Protein AF-A0A4U9HNK8-F1 (afdb_monomer)

pLDDT: mean 82.11, std 14.87, range [47.0, 96.69]

Mean predicted aligned error: 12.8 Å

Secondary structure (DSSP, 8-state):
--S---HHHHHHSPPHHHHHHHHHHHHTT--EEES-HHHHHHHHHHHHHHHHS------EEEHHHHHHHHHHTSPPPHHHHHHS-------PPP-PPPP-

Sequence (100 aa):
MIHGITHSEVEKAPDLNALFITLLELMAGKVLVVHHRGIERQFLDAALQRRIGEGIAFPCIDTLALEARRHRSRPVSLAARLFGGRPQLFTAPARKPRPL

Foldseek 3Di:
DPPPQDPVNVVPDDDCVVCVVVVVVVQPPDAAEDQACVCVQCVQQVSCCVPPVGGDDHHYDHPVVVVVVVVVPPPCPPVCVVPPDDDDPPDDPDDDDDDD

Nearest PDB structures (foldseek):
  2p1j-assembly1_A  TM=7.738E-01  e=6.393E-03  Thermotoga maritima MSB8
  7p8d-assembly1_A  TM=3.638E-01  e=3.648E+00  Arabidopsis thaliana

InterPro domains:
  IPR012337 Ribonuclease H-like superfamily [SSF53098] (2-84)
  IPR036397 Ribonuclease H superfamily [G3DSA:3.30.420.10] (1-88)

Organism: Serratia rubidaea (NCBI:txid61652)

Radius of gyration: 22.23 Å; Cα contacts (8 Å, |Δi|>4): 50; chains: 1; bounding box: 49×54×45 Å

Solvent-accessible surface area (backbone atoms only — not comparable to full-atom values): 6523 Å² total; per-residue (Å²): 133,92,78,83,79,47,72,74,56,59,74,72,47,79,58,62,88,82,42,49,67,63,50,49,60,70,45,58,99,50,72,45,79,37,65,51,54,74,55,56,49,52,50,52,19,56,50,35,34,74,72,74,71,43,70,66,85,79,61,64,47,36,50,52,61,51,49,53,52,57,62,68,67,49,77,79,48,72,64,54,67,74,70,52,77,78,81,80,80,79,76,75,81,81,82,77,85,80,83,133

Structure (mmCIF, N/CA/C/O backbone):
data_AF-A0A4U9HNK8-F1
#
_entry.id   AF-A0A4U9HNK8-F1
#
loop_
_atom_site.group_PDB
_atom_site.id
_atom_site.type_symbol
_atom_site.label_atom_id
_atom_site.label_alt_id
_atom_site.label_comp_id
_atom_site.label_asym_id
_atom_site.label_entity_id
_atom_site.label_seq_id
_atom_site.pdbx_PDB_ins_code
_atom_site.Cartn_x
_atom_site.Cartn_y
_atom_site.Cartn_z
_atom_site.occupancy
_atom_site.B_iso_or_equiv
_atom_site.auth_seq_id
_atom_site.auth_comp_id
_atom_site.auth_asym_id
_atom_site.auth_atom_id
_atom_site.pdbx_PDB_model_num
ATOM 1 N N . MET A 1 1 ? 16.226 10.560 9.083 1.00 52.16 1 MET A N 1
ATOM 2 C CA . MET A 1 1 ? 14.760 10.419 8.948 1.00 52.16 1 MET A CA 1
ATOM 3 C C . MET A 1 1 ? 14.451 10.326 7.461 1.00 52.16 1 MET A C 1
ATOM 5 O O . MET A 1 1 ? 14.817 11.251 6.754 1.00 52.16 1 MET A O 1
ATOM 9 N N . ILE A 1 2 ? 13.933 9.195 6.964 1.00 63.53 2 ILE A N 1
ATOM 10 C CA . ILE A 1 2 ? 13.943 8.869 5.513 1.00 63.53 2 ILE A CA 1
ATOM 11 C C . ILE A 1 2 ? 12.599 9.174 4.812 1.00 63.53 2 ILE A C 1
ATOM 13 O O . ILE A 1 2 ? 12.537 9.220 3.593 1.00 63.53 2 ILE A O 1
ATOM 17 N N . HIS A 1 3 ? 11.531 9.460 5.556 1.00 67.75 3 HIS A N 1
ATOM 18 C CA . HIS A 1 3 ? 10.166 9.598 5.017 1.00 67.75 3 HIS A CA 1
ATOM 19 C C . HIS A 1 3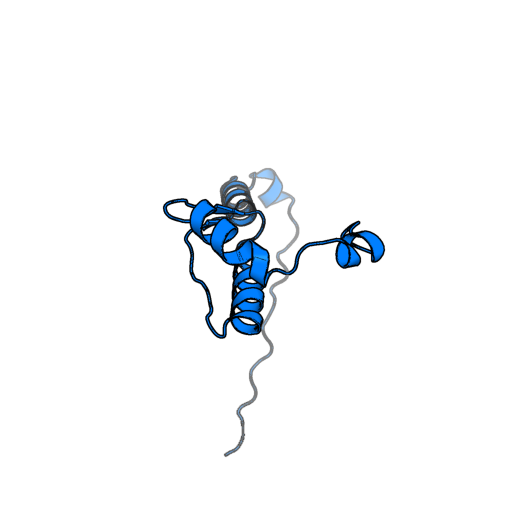 ? 9.626 11.038 5.015 1.00 67.75 3 HIS A C 1
ATOM 21 O O . HIS A 1 3 ? 8.574 11.278 4.441 1.00 67.75 3 HIS A O 1
ATOM 27 N N . GLY A 1 4 ? 10.290 11.997 5.671 1.00 70.12 4 GLY A N 1
ATOM 28 C CA . GLY A 1 4 ? 9.797 13.380 5.803 1.00 70.12 4 GLY A CA 1
ATOM 29 C C . GLY A 1 4 ? 8.556 13.559 6.694 1.00 70.12 4 GLY A C 1
ATOM 30 O O . GLY A 1 4 ? 8.322 14.663 7.160 1.00 70.12 4 GLY A O 1
ATOM 31 N N . ILE A 1 5 ? 7.822 12.481 6.996 1.00 81.00 5 ILE A N 1
ATOM 32 C CA . ILE A 1 5 ? 6.644 12.477 7.877 1.00 81.00 5 ILE A CA 1
ATOM 33 C C . ILE A 1 5 ? 7.074 12.682 9.331 1.00 81.00 5 ILE A C 1
ATOM 35 O O . ILE A 1 5 ? 7.727 11.805 9.908 1.00 81.00 5 ILE A O 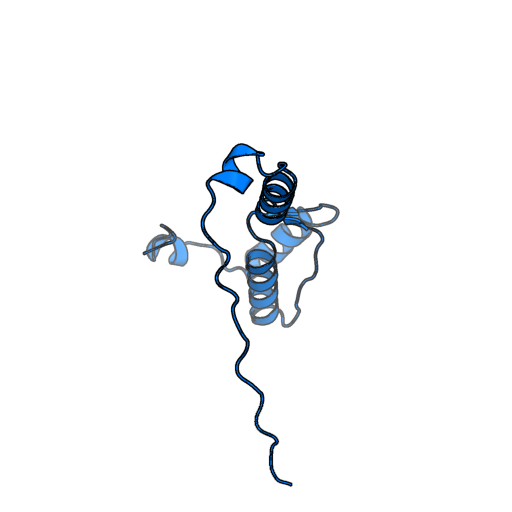1
ATOM 39 N N . THR A 1 6 ? 6.702 13.820 9.911 1.00 82.62 6 THR A N 1
ATOM 40 C CA . THR A 1 6 ? 7.012 14.206 11.294 1.00 82.62 6 THR A CA 1
ATOM 41 C C . THR A 1 6 ? 6.129 13.484 12.313 1.00 82.62 6 THR A C 1
ATOM 43 O O . THR A 1 6 ? 5.027 13.039 12.001 1.00 82.62 6 THR A O 1
ATOM 46 N N . HIS A 1 7 ? 6.587 13.379 13.566 1.00 76.31 7 HIS A N 1
ATOM 47 C CA . HIS A 1 7 ? 5.790 12.762 14.635 1.00 76.31 7 HIS A CA 1
ATOM 48 C C . HIS A 1 7 ? 4.445 13.480 14.833 1.00 76.31 7 HIS A C 1
ATOM 50 O O . HIS A 1 7 ? 3.410 12.829 14.918 1.00 76.31 7 HIS A O 1
ATOM 56 N N . SER A 1 8 ? 4.449 14.816 14.777 1.00 81.38 8 SER A N 1
ATOM 57 C CA . SER A 1 8 ? 3.243 15.642 14.895 1.00 81.38 8 SER A CA 1
ATOM 58 C C . SER A 1 8 ? 2.238 15.437 13.758 1.00 81.38 8 SER A C 1
ATOM 60 O O . SER A 1 8 ? 1.044 15.646 13.957 1.00 81.38 8 SER A O 1
ATOM 62 N N . GLU A 1 9 ? 2.691 15.058 12.561 1.00 81.25 9 GLU A N 1
ATOM 63 C CA . GLU A 1 9 ? 1.797 14.712 11.448 1.00 81.25 9 GLU A CA 1
ATOM 64 C C . GLU A 1 9 ? 1.165 13.337 11.643 1.00 81.25 9 GLU A C 1
ATOM 66 O O . GLU A 1 9 ? -0.017 13.172 11.353 1.00 81.25 9 GLU A O 1
ATOM 71 N N . VAL A 1 10 ? 1.914 12.370 12.184 1.00 83.44 10 VAL A N 1
ATOM 72 C CA . VAL A 1 10 ? 1.369 11.044 12.512 1.00 83.44 10 VAL A CA 1
ATOM 73 C C . VAL A 1 10 ? 0.337 11.139 13.635 1.00 83.44 10 VAL A C 1
ATOM 75 O O . VAL A 1 10 ? -0.711 10.514 13.536 1.00 83.44 10 VAL A O 1
ATOM 78 N N . GLU A 1 11 ? 0.586 11.948 14.669 1.00 82.88 11 GLU A N 1
ATOM 79 C CA . GLU A 1 11 ? -0.357 12.145 15.784 1.00 82.88 11 GLU A CA 1
ATOM 80 C C . GLU A 1 11 ? -1.699 12.739 15.341 1.00 82.88 11 GLU A C 1
ATOM 82 O O . GLU A 1 11 ? -2.738 12.436 15.923 1.00 82.88 11 GLU A O 1
ATOM 87 N N . LYS A 1 12 ? -1.685 13.592 14.312 1.00 86.00 12 LYS A N 1
ATOM 88 C CA . LYS A 1 12 ? -2.890 14.230 13.761 1.00 86.00 12 LYS A CA 1
ATOM 89 C C . LYS A 1 12 ? -3.549 13.407 12.657 1.00 86.00 12 LYS A C 1
ATOM 91 O O . LYS A 1 12 ? -4.632 13.774 12.200 1.00 86.00 12 LYS A O 1
ATOM 96 N N . ALA A 1 13 ? -2.898 12.343 12.194 1.00 86.25 13 ALA A N 1
ATOM 97 C CA . ALA A 1 13 ? -3.426 11.518 11.126 1.00 86.25 13 ALA A CA 1
ATOM 98 C C . ALA A 1 13 ? -4.592 10.656 11.640 1.00 86.25 13 ALA A C 1
ATOM 100 O O . ALA A 1 13 ? -4.537 10.129 12.754 1.00 86.25 13 ALA A O 1
ATOM 101 N N . PRO A 1 14 ? -5.650 10.475 10.835 1.00 85.25 14 PRO A N 1
ATOM 102 C CA . PRO A 1 14 ? -6.702 9.519 11.155 1.00 85.25 14 PRO A CA 1
ATOM 103 C C . PRO A 1 14 ? -6.140 8.092 11.226 1.00 85.25 14 PRO A C 1
ATOM 105 O O . PRO A 1 14 ? -5.235 7.723 10.472 1.00 85.25 14 PRO A O 1
ATOM 108 N N . ASP A 1 15 ? -6.704 7.272 12.115 1.00 88.25 15 ASP A N 1
ATOM 109 C CA . ASP A 1 15 ? -6.331 5.860 12.206 1.00 88.25 15 ASP A CA 1
ATOM 110 C C . ASP A 1 15 ? -6.697 5.121 10.911 1.00 88.25 15 ASP A C 1
ATOM 112 O O . ASP A 1 15 ? -7.708 5.410 10.264 1.00 88.25 15 ASP A O 1
ATOM 116 N N . LEU A 1 16 ? -5.892 4.121 10.546 1.00 85.88 16 LEU A N 1
ATOM 117 C CA . LEU A 1 16 ? -6.133 3.322 9.348 1.00 85.88 16 LEU A CA 1
ATOM 118 C C . LEU A 1 16 ? -7.518 2.653 9.364 1.00 85.88 16 LEU A C 1
ATOM 120 O O . LEU A 1 16 ? -8.131 2.536 8.306 1.00 85.88 16 LEU A O 1
ATOM 124 N N . ASN A 1 17 ? -8.051 2.287 10.536 1.00 87.69 17 ASN A N 1
ATOM 125 C CA . ASN A 1 17 ? -9.396 1.720 10.676 1.00 87.69 17 ASN A CA 1
ATOM 126 C C . ASN A 1 17 ? -10.500 2.664 10.173 1.00 87.69 17 ASN A C 1
ATOM 128 O O . ASN A 1 17 ? -11.544 2.195 9.730 1.00 87.69 17 ASN A O 1
ATOM 132 N N . ALA A 1 18 ? -10.276 3.979 10.202 1.00 88.69 18 ALA A N 1
ATOM 133 C CA . ALA A 1 18 ? -11.226 4.956 9.675 1.00 88.69 18 ALA A CA 1
ATOM 134 C C . ALA A 1 18 ? -11.123 5.132 8.150 1.00 88.69 18 ALA A C 1
ATOM 136 O O . ALA A 1 18 ? -12.042 5.662 7.533 1.00 88.69 18 ALA A O 1
ATOM 137 N N . LEU A 1 19 ? -10.012 4.710 7.536 1.00 91.31 19 LEU A N 1
ATOM 138 C CA . LEU A 1 19 ? -9.710 4.981 6.128 1.00 91.31 19 LEU A CA 1
ATOM 139 C C . LEU A 1 19 ? -9.677 3.741 5.238 1.00 91.31 19 LEU A C 1
ATOM 141 O O . LEU A 1 19 ? -9.801 3.877 4.021 1.00 91.31 19 LEU A O 1
ATOM 145 N N . PHE A 1 20 ? -9.474 2.547 5.798 1.00 90.56 20 PHE A N 1
ATOM 146 C CA . PHE A 1 20 ? -9.202 1.369 4.978 1.00 90.56 20 PHE A CA 1
ATOM 147 C C . PHE A 1 20 ? -10.378 1.016 4.062 1.00 90.56 20 PHE A C 1
ATOM 149 O O . PHE A 1 20 ? -10.132 0.670 2.916 1.00 90.56 20 PHE A O 1
ATOM 156 N N . ILE A 1 21 ? -11.632 1.177 4.501 1.00 92.06 21 ILE A N 1
ATOM 157 C CA . ILE A 1 21 ? -12.808 0.952 3.643 1.00 92.06 21 ILE A CA 1
ATOM 158 C C . ILE A 1 21 ? -12.768 1.872 2.421 1.00 92.06 21 ILE A C 1
ATOM 160 O O . ILE A 1 21 ? -12.790 1.388 1.292 1.00 92.06 21 ILE A O 1
ATOM 164 N N . THR A 1 22 ? -12.584 3.177 2.630 1.00 94.38 22 THR A N 1
ATOM 165 C CA . THR A 1 22 ? -12.458 4.158 1.544 1.00 94.38 22 THR A CA 1
ATOM 166 C C . THR A 1 22 ? -11.291 3.827 0.613 1.00 94.38 22 THR A C 1
ATOM 168 O O . THR A 1 22 ? -11.412 3.922 -0.607 1.00 94.38 22 THR A O 1
ATOM 171 N N . LEU A 1 23 ? -10.148 3.407 1.163 1.00 93.25 23 LEU A N 1
ATOM 172 C CA . LEU A 1 23 ? -9.000 2.976 0.367 1.00 93.25 23 LEU A CA 1
ATOM 173 C C . LEU A 1 23 ? -9.346 1.757 -0.502 1.00 93.25 23 LEU A C 1
ATOM 175 O O . LEU A 1 23 ? -9.051 1.759 -1.696 1.00 93.25 23 LEU A O 1
ATOM 179 N N . LEU A 1 24 ? -9.986 0.736 0.072 1.00 93.62 24 LEU A N 1
ATOM 180 C CA . LEU A 1 24 ? -10.380 -0.478 -0.643 1.00 93.62 24 LEU A CA 1
ATOM 181 C C . LEU A 1 24 ? -11.392 -0.179 -1.754 1.00 93.62 24 LEU A C 1
ATOM 183 O O . LEU A 1 24 ? -11.236 -0.688 -2.861 1.00 93.62 24 LEU A O 1
ATOM 187 N N . GLU A 1 25 ? -12.370 0.691 -1.505 1.00 95.31 25 GLU A N 1
ATOM 188 C CA . GLU A 1 25 ? -13.320 1.162 -2.521 1.00 95.31 25 GLU A CA 1
ATOM 189 C C . GLU A 1 25 ? -12.610 1.886 -3.669 1.00 95.31 25 GLU A C 1
ATOM 191 O O . GLU A 1 25 ? -12.889 1.640 -4.843 1.00 95.31 25 GLU A O 1
ATOM 196 N N . LEU A 1 26 ? -11.632 2.739 -3.351 1.00 95.69 26 LEU A N 1
ATOM 197 C CA . LEU A 1 26 ? -10.832 3.424 -4.363 1.00 95.69 26 LEU A CA 1
ATOM 198 C C . LEU A 1 26 ? -9.960 2.464 -5.174 1.00 95.69 26 LEU A C 1
ATOM 200 O O . LEU A 1 26 ? -9.660 2.772 -6.329 1.00 95.69 26 LEU A O 1
ATOM 204 N N . MET A 1 27 ? -9.541 1.341 -4.594 1.00 95.69 27 MET A N 1
ATOM 205 C CA . MET A 1 27 ? -8.745 0.307 -5.257 1.00 95.69 27 MET A CA 1
ATOM 206 C C . MET A 1 27 ? -9.597 -0.675 -6.066 1.00 95.69 27 MET A C 1
ATOM 208 O O . MET A 1 27 ? -9.101 -1.257 -7.034 1.00 95.69 27 MET A O 1
ATOM 212 N N . ALA A 1 28 ? -10.862 -0.867 -5.690 1.00 95.69 28 ALA A N 1
ATOM 213 C CA . ALA A 1 28 ? -11.752 -1.840 -6.304 1.00 95.69 28 ALA A CA 1
ATOM 214 C C . ALA A 1 28 ? -11.871 -1.616 -7.821 1.00 95.69 28 ALA A C 1
ATOM 216 O O . ALA A 1 28 ? -12.086 -0.506 -8.307 1.00 95.69 28 ALA A O 1
ATOM 217 N N . GLY A 1 29 ? -11.685 -2.695 -8.586 1.00 96.19 29 GLY A N 1
ATOM 218 C CA . GLY A 1 29 ? -11.746 -2.671 -1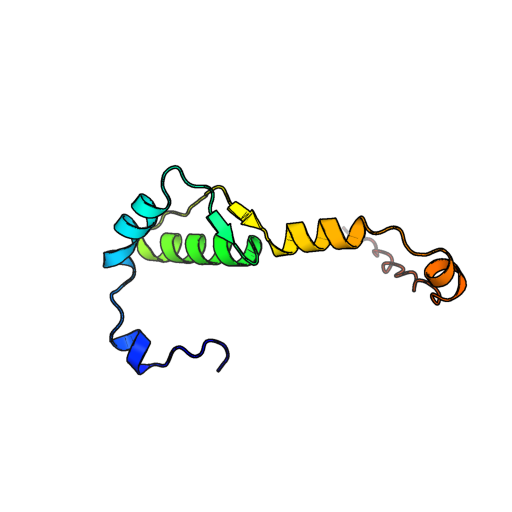0.050 1.00 96.19 29 GLY A CA 1
ATOM 219 C C . GLY A 1 29 ? -10.564 -1.988 -10.751 1.00 96.19 29 GLY A C 1
ATOM 220 O O . GLY A 1 29 ? -10.576 -1.894 -11.978 1.00 96.19 29 GLY A O 1
ATOM 221 N N . LYS A 1 30 ? -9.534 -1.531 -10.024 1.00 96.50 30 LYS A N 1
ATOM 222 C CA . LYS A 1 30 ? -8.362 -0.856 -10.602 1.00 96.50 30 LYS A CA 1
ATOM 223 C C . LYS A 1 30 ? -7.109 -1.722 -10.529 1.00 96.50 30 LYS A C 1
ATOM 225 O O . LYS A 1 30 ? -6.926 -2.530 -9.623 1.00 96.50 30 LYS A O 1
ATOM 230 N N . VAL A 1 31 ? -6.203 -1.500 -11.479 1.00 96.44 31 VAL A N 1
ATOM 231 C CA . VAL A 1 31 ? -4.835 -2.026 -11.429 1.00 96.44 31 VAL A CA 1
ATOM 232 C C . VAL A 1 31 ? -3.930 -0.919 -10.908 1.00 96.44 31 VAL A C 1
ATOM 234 O O . VAL A 1 31 ? -3.770 0.110 -11.561 1.00 96.44 31 VAL A O 1
ATOM 237 N N . LEU A 1 32 ? -3.345 -1.116 -9.729 1.00 96.38 32 LEU A N 1
ATOM 238 C CA . LEU A 1 32 ? -2.527 -0.083 -9.096 1.00 96.38 32 LEU A CA 1
ATOM 239 C C . LEU A 1 32 ? -1.177 0.043 -9.805 1.00 96.38 32 LEU A C 1
ATOM 241 O O . LEU A 1 32 ? -0.536 -0.960 -10.105 1.00 96.38 32 LEU A O 1
ATOM 245 N N . VAL A 1 33 ? -0.703 1.264 -10.030 1.00 96.69 33 VAL A N 1
ATOM 246 C CA . VAL A 1 33 ? 0.663 1.510 -10.511 1.00 96.69 33 VAL A CA 1
ATOM 247 C C . VAL A 1 33 ? 1.538 1.812 -9.304 1.00 96.69 33 VAL A C 1
ATOM 249 O O . VAL A 1 33 ? 1.241 2.724 -8.540 1.00 96.69 33 VAL A O 1
ATOM 252 N N . VAL A 1 34 ? 2.598 1.029 -9.118 1.00 95.88 34 VAL A N 1
ATOM 253 C CA . VAL A 1 34 ? 3.470 1.101 -7.941 1.00 95.88 34 VAL A CA 1
ATOM 254 C C . VAL A 1 34 ? 4.936 1.224 -8.339 1.00 95.88 34 VAL A C 1
ATOM 256 O O . VAL A 1 34 ? 5.358 0.753 -9.401 1.00 95.88 34 VAL A O 1
ATOM 259 N N . HIS A 1 35 ? 5.739 1.835 -7.469 1.00 93.94 35 HIS A N 1
ATOM 260 C CA . HIS A 1 35 ? 7.184 1.920 -7.677 1.00 93.94 35 HIS A CA 1
ATOM 261 C C . HIS A 1 35 ? 7.864 0.563 -7.526 1.00 93.94 35 HIS A C 1
ATOM 263 O O . HIS A 1 35 ? 8.579 0.141 -8.428 1.00 93.94 35 HIS A O 1
ATOM 269 N N . HIS A 1 36 ? 7.588 -0.146 -6.430 1.00 95.31 36 HIS A N 1
ATOM 270 C CA . HIS A 1 36 ? 8.142 -1.469 -6.167 1.00 95.31 36 HIS A CA 1
ATOM 271 C C . HIS A 1 36 ? 7.072 -2.393 -5.581 1.00 95.31 36 HIS A C 1
ATOM 273 O O . HIS A 1 36 ? 6.716 -2.295 -4.405 1.00 95.31 36 HIS A O 1
ATOM 279 N N . ARG A 1 37 ? 6.586 -3.354 -6.373 1.00 93.56 37 ARG A N 1
ATOM 280 C CA . ARG A 1 37 ? 5.467 -4.228 -5.980 1.00 93.56 37 ARG A CA 1
ATOM 281 C C . ARG A 1 37 ? 5.727 -5.001 -4.694 1.00 93.56 37 ARG A C 1
ATOM 283 O O . ARG A 1 37 ? 4.791 -5.246 -3.940 1.00 93.56 37 ARG A O 1
ATOM 290 N N . GLY A 1 38 ? 6.970 -5.427 -4.469 1.00 93.44 38 GLY A N 1
ATOM 291 C CA . GLY A 1 38 ? 7.322 -6.213 -3.287 1.00 93.44 38 GLY A CA 1
ATOM 292 C C . GLY A 1 38 ? 7.120 -5.443 -1.982 1.00 93.44 38 GLY A C 1
ATOM 293 O O . GLY A 1 38 ? 6.675 -6.035 -1.010 1.00 93.44 38 GLY A O 1
ATOM 294 N N . ILE A 1 39 ? 7.383 -4.133 -1.988 1.00 93.81 39 ILE A N 1
ATOM 295 C CA . ILE A 1 39 ? 7.262 -3.296 -0.789 1.00 93.81 39 ILE A CA 1
ATOM 296 C C . ILE A 1 39 ? 5.794 -2.932 -0.584 1.00 93.81 39 ILE A C 1
ATOM 298 O O . ILE A 1 39 ? 5.243 -3.240 0.466 1.00 93.81 39 ILE A O 1
ATOM 302 N N . GLU A 1 40 ? 5.135 -2.382 -1.608 1.00 94.25 40 GLU A N 1
ATOM 303 C CA . GLU A 1 40 ? 3.751 -1.900 -1.488 1.00 94.25 40 GLU A CA 1
ATOM 304 C C . GLU A 1 40 ? 2.766 -3.005 -1.086 1.00 94.25 40 GLU A C 1
ATOM 306 O O . GLU A 1 40 ? 1.933 -2.814 -0.201 1.00 94.25 40 GLU A O 1
ATOM 311 N N . ARG A 1 41 ? 2.876 -4.197 -1.696 1.00 94.94 41 ARG A N 1
ATOM 312 C CA . ARG A 1 41 ? 1.982 -5.315 -1.361 1.00 94.94 41 ARG A CA 1
ATOM 313 C C . ARG A 1 41 ? 2.191 -5.794 0.067 1.00 94.94 41 ARG A C 1
ATOM 315 O O . ARG A 1 41 ? 1.213 -5.979 0.775 1.00 94.94 41 ARG A O 1
ATOM 322 N N . GLN A 1 42 ? 3.443 -5.987 0.482 1.00 95.50 42 GLN A N 1
ATOM 323 C CA . GLN A 1 42 ? 3.751 -6.448 1.839 1.00 95.50 42 GLN A CA 1
ATOM 324 C C . GLN A 1 42 ? 3.367 -5.406 2.886 1.00 95.50 42 GLN A C 1
ATOM 326 O O . GLN A 1 42 ? 2.901 -5.765 3.962 1.00 95.50 42 GLN A O 1
ATOM 331 N N . PHE A 1 43 ? 3.542 -4.123 2.572 1.00 93.69 43 PHE A N 1
ATOM 332 C CA . PHE A 1 43 ? 3.160 -3.034 3.456 1.00 93.69 43 PHE A CA 1
ATOM 333 C C . PHE A 1 43 ? 1.653 -3.036 3.722 1.00 93.69 43 PHE A C 1
ATOM 335 O O . PHE A 1 43 ? 1.246 -3.087 4.882 1.00 93.69 43 PHE A O 1
ATOM 342 N N . LEU A 1 44 ? 0.830 -3.035 2.667 1.00 94.12 44 LEU A N 1
ATOM 343 C CA . LEU A 1 44 ? -0.623 -2.985 2.826 1.00 94.12 44 LEU A CA 1
ATOM 344 C C . LEU A 1 44 ? -1.187 -4.284 3.417 1.00 94.12 44 LEU A C 1
ATOM 346 O O . LEU A 1 44 ? -2.041 -4.228 4.297 1.00 94.12 44 LEU A O 1
ATOM 350 N N . ASP A 1 45 ? -0.665 -5.438 2.997 1.00 95.62 45 ASP A N 1
ATOM 351 C CA . ASP A 1 45 ? -1.028 -6.746 3.553 1.00 95.62 45 ASP A CA 1
ATOM 352 C C . ASP A 1 45 ? -0.748 -6.812 5.057 1.00 95.62 45 ASP A C 1
ATOM 354 O O . ASP A 1 45 ? -1.642 -7.085 5.853 1.00 95.62 45 ASP A O 1
ATOM 358 N N . ALA A 1 46 ? 0.461 -6.433 5.479 1.00 95.69 46 ALA A N 1
ATOM 359 C CA . ALA A 1 46 ? 0.816 -6.431 6.890 1.00 95.69 46 ALA A CA 1
ATOM 360 C C . ALA A 1 46 ? 0.060 -5.355 7.692 1.00 95.69 46 ALA A C 1
ATOM 362 O O . ALA A 1 46 ? -0.105 -5.497 8.906 1.00 95.69 46 ALA A O 1
ATOM 363 N N . ALA A 1 47 ? -0.363 -4.255 7.065 1.00 93.44 47 ALA A N 1
ATOM 364 C CA . ALA A 1 47 ? -1.186 -3.241 7.716 1.00 93.44 47 ALA A CA 1
ATOM 365 C C . ALA A 1 47 ? -2.607 -3.763 7.979 1.00 93.44 47 ALA A C 1
ATOM 367 O O . ALA A 1 47 ? -3.085 -3.661 9.108 1.00 93.44 47 ALA A O 1
ATOM 368 N N . LEU A 1 48 ? -3.246 -4.382 6.982 1.00 94.12 48 LEU A N 1
ATOM 369 C CA . LEU A 1 48 ? -4.593 -4.944 7.114 1.00 94.12 48 LEU A CA 1
ATOM 370 C C . LEU A 1 48 ? -4.609 -6.170 8.033 1.00 94.12 48 LEU A C 1
ATOM 372 O O . LEU A 1 48 ? -5.423 -6.222 8.956 1.00 94.12 48 LEU A O 1
ATOM 376 N N . GLN A 1 49 ? -3.624 -7.065 7.917 1.00 95.06 49 GLN A N 1
ATOM 377 C CA . GLN A 1 49 ? -3.509 -8.236 8.789 1.00 95.06 49 GLN A CA 1
ATOM 378 C C . GLN A 1 49 ? -3.440 -7.848 10.275 1.00 95.06 49 GLN A C 1
ATOM 380 O O . GLN A 1 49 ? -4.021 -8.523 11.120 1.00 95.06 49 GLN A O 1
ATOM 385 N N . ARG A 1 50 ? -2.756 -6.744 10.612 1.00 93.75 50 ARG A N 1
ATOM 386 C CA . ARG A 1 50 ? -2.656 -6.243 11.996 1.00 93.75 50 ARG A CA 1
ATOM 387 C C . ARG A 1 50 ? -3.924 -5.559 12.498 1.00 93.75 50 ARG A C 1
ATOM 389 O O . ARG A 1 50 ? -4.124 -5.497 13.706 1.00 93.75 50 ARG A O 1
ATOM 396 N N . ARG A 1 51 ? -4.719 -4.976 11.602 1.00 90.25 51 ARG A N 1
ATOM 397 C CA . ARG A 1 51 ? -5.848 -4.107 11.959 1.00 90.25 51 ARG A CA 1
ATOM 398 C C . ARG A 1 51 ? -7.185 -4.833 11.948 1.00 90.25 51 ARG A C 1
ATOM 400 O O . ARG A 1 51 ? -7.985 -4.613 12.850 1.00 90.25 51 ARG A O 1
ATOM 407 N N . ILE A 1 52 ? -7.395 -5.701 10.963 1.00 91.38 52 ILE A N 1
ATOM 408 C CA . ILE A 1 52 ? -8.659 -6.417 10.751 1.00 91.38 52 ILE A CA 1
ATOM 409 C C . ILE A 1 52 ? -8.493 -7.941 10.728 1.00 91.38 52 I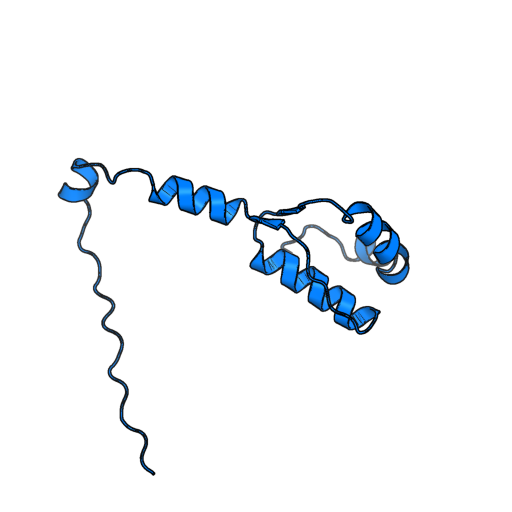LE A C 1
ATOM 411 O O . ILE A 1 52 ? -9.480 -8.656 10.631 1.00 91.38 52 ILE A O 1
ATOM 415 N N . GLY A 1 53 ? -7.262 -8.455 10.846 1.00 93.69 53 GLY A N 1
ATOM 416 C CA . GLY A 1 53 ? -7.001 -9.899 10.867 1.00 93.69 53 GLY A CA 1
ATOM 417 C C . GLY A 1 53 ? -7.013 -10.569 9.491 1.00 93.69 53 GLY A C 1
ATOM 418 O O . GLY A 1 53 ? -6.833 -11.783 9.413 1.00 93.69 53 GLY A O 1
ATOM 419 N N . GLU A 1 54 ? -7.161 -9.793 8.418 1.00 93.25 54 GLU A N 1
ATOM 420 C CA . GLU A 1 54 ? -7.212 -10.273 7.038 1.00 93.25 54 GLU A CA 1
ATOM 421 C C . GLU A 1 54 ? -6.150 -9.581 6.177 1.00 93.25 54 GLU A C 1
ATOM 423 O O . GLU A 1 54 ? -5.936 -8.370 6.279 1.00 93.25 54 GLU A O 1
ATOM 428 N N . GLY A 1 55 ? -5.476 -10.362 5.333 1.00 93.00 55 GLY A N 1
ATOM 429 C CA . GLY A 1 55 ? -4.528 -9.867 4.337 1.00 93.00 55 GLY A CA 1
ATOM 430 C C . GLY A 1 55 ? -5.212 -9.368 3.062 1.00 93.00 55 GLY A C 1
ATOM 431 O O . GLY A 1 55 ? -6.429 -9.457 2.904 1.00 93.00 55 GLY A O 1
ATOM 432 N N . ILE A 1 56 ? -4.421 -8.869 2.108 1.00 94.19 56 ILE A N 1
ATOM 433 C CA . ILE A 1 56 ? -4.939 -8.390 0.820 1.00 94.19 56 ILE A CA 1
ATOM 434 C C . ILE A 1 56 ? -4.082 -8.830 -0.364 1.00 94.19 56 ILE A C 1
ATOM 436 O O . ILE A 1 56 ? -2.853 -8.733 -0.385 1.00 94.19 56 ILE A O 1
ATOM 440 N N . ALA A 1 57 ? -4.764 -9.227 -1.435 1.00 94.00 57 ALA A N 1
ATOM 441 C CA . ALA A 1 57 ? -4.172 -9.381 -2.751 1.00 94.00 57 ALA A CA 1
ATOM 442 C C . ALA A 1 57 ? -4.886 -8.469 -3.751 1.00 94.00 57 ALA A C 1
ATOM 444 O O . ALA A 1 57 ? -6.108 -8.464 -3.843 1.00 94.00 57 ALA A O 1
ATOM 445 N N . PHE A 1 58 ? -4.111 -7.716 -4.528 1.00 94.62 58 PHE A N 1
ATOM 446 C CA . PHE A 1 58 ? -4.628 -6.833 -5.568 1.00 94.62 58 PHE A CA 1
ATOM 447 C C . PHE A 1 58 ? -3.679 -6.818 -6.776 1.00 94.62 58 PHE A C 1
ATOM 449 O O . PHE A 1 58 ? -2.466 -7.028 -6.618 1.00 94.62 58 PHE A O 1
ATOM 456 N N . PRO A 1 59 ? -4.201 -6.602 -7.996 1.00 94.94 59 PRO A N 1
ATOM 457 C CA . PRO A 1 59 ? -3.372 -6.479 -9.185 1.00 94.94 59 PRO A CA 1
ATOM 458 C C . PRO A 1 59 ? -2.607 -5.150 -9.173 1.00 94.94 59 PRO A C 1
ATOM 460 O O . PRO A 1 59 ? -3.165 -4.092 -8.881 1.00 94.94 59 PRO A O 1
ATOM 463 N N . CYS A 1 60 ? -1.323 -5.189 -9.535 1.00 96.12 60 CYS A N 1
ATOM 464 C CA . CYS A 1 60 ? -0.517 -3.980 -9.660 1.00 96.12 60 CYS A CA 1
ATOM 465 C C . CYS A 1 60 ? 0.572 -4.086 -10.739 1.00 96.12 60 CYS A C 1
ATOM 467 O O . CYS A 1 60 ? 1.125 -5.161 -10.994 1.00 96.12 60 CYS A O 1
ATOM 469 N N . ILE A 1 61 ? 0.915 -2.943 -11.329 1.00 96.50 61 ILE A N 1
ATOM 470 C CA . ILE A 1 61 ? 1.994 -2.747 -12.295 1.00 96.50 61 ILE A CA 1
ATOM 471 C C . ILE A 1 61 ? 3.211 -2.184 -11.562 1.00 96.50 61 ILE A C 1
ATOM 473 O O . ILE A 1 61 ? 3.141 -1.120 -10.956 1.00 96.50 61 ILE A O 1
ATOM 477 N N . ASP A 1 62 ? 4.333 -2.895 -11.647 1.00 96.69 62 ASP A N 1
ATOM 478 C CA . ASP A 1 62 ? 5.604 -2.507 -11.033 1.00 96.69 62 ASP A CA 1
ATOM 479 C C . ASP A 1 62 ? 6.462 -1.711 -12.026 1.00 96.69 62 ASP A C 1
ATOM 481 O O . ASP A 1 62 ? 6.963 -2.261 -13.012 1.00 96.69 62 ASP A O 1
ATOM 485 N N . THR A 1 63 ? 6.618 -0.414 -11.774 1.00 95.38 63 THR A N 1
ATOM 486 C CA . THR A 1 63 ? 7.362 0.486 -12.666 1.00 95.38 63 THR A CA 1
ATOM 487 C C . THR A 1 63 ? 8.866 0.215 -12.673 1.00 95.38 63 THR A C 1
ATOM 489 O O . THR A 1 63 ? 9.459 0.242 -13.753 1.00 95.38 63 THR A O 1
ATOM 492 N N . LEU A 1 64 ? 9.480 -0.154 -11.541 1.00 94.25 64 LEU A N 1
ATOM 493 C CA . LEU A 1 64 ? 10.893 -0.553 -11.507 1.00 94.25 64 LEU A CA 1
ATOM 494 C C . LEU A 1 64 ? 11.123 -1.856 -12.273 1.00 94.25 64 LEU A C 1
ATOM 496 O O . LEU A 1 64 ? 12.108 -1.998 -13.000 1.00 94.25 64 LEU A O 1
ATOM 500 N N . ALA A 1 65 ? 10.203 -2.815 -12.171 1.00 93.25 65 ALA A N 1
ATOM 501 C CA . ALA A 1 65 ? 10.287 -4.044 -12.950 1.00 93.25 65 ALA A CA 1
ATOM 502 C C . ALA A 1 65 ? 10.151 -3.768 -14.456 1.00 93.25 65 ALA A C 1
ATOM 504 O O . ALA A 1 65 ? 10.843 -4.407 -15.257 1.00 93.25 65 ALA A O 1
ATOM 505 N N . LEU A 1 66 ? 9.284 -2.827 -14.849 1.00 91.38 66 LEU A N 1
ATOM 506 C CA . LEU A 1 66 ? 9.156 -2.382 -16.238 1.00 91.38 66 LEU A CA 1
ATOM 507 C C . LEU A 1 66 ? 10.440 -1.703 -16.735 1.00 91.38 66 LEU A C 1
ATOM 509 O O . LEU A 1 66 ? 10.931 -2.050 -17.813 1.00 91.38 66 LEU A O 1
ATOM 513 N N . GLU A 1 67 ? 11.027 -0.805 -15.946 1.00 91.19 67 GLU A N 1
ATOM 514 C CA . GLU A 1 67 ? 12.295 -0.151 -16.277 1.00 91.19 67 GLU A CA 1
ATOM 515 C C . GLU A 1 67 ? 13.433 -1.172 -16.415 1.00 91.19 67 GLU A C 1
ATOM 517 O O . GLU A 1 67 ? 14.136 -1.190 -17.428 1.00 91.19 67 GLU A O 1
ATOM 522 N N . ALA A 1 68 ? 13.560 -2.104 -15.467 1.00 90.19 68 ALA A N 1
ATOM 523 C CA . ALA A 1 68 ? 14.577 -3.151 -15.501 1.00 90.19 68 ALA A CA 1
ATOM 524 C C . ALA A 1 68 ? 14.441 -4.054 -16.739 1.00 90.19 68 ALA A C 1
ATOM 526 O O . ALA A 1 68 ? 15.439 -4.491 -17.318 1.00 90.19 68 ALA A O 1
ATOM 527 N N . ARG A 1 69 ? 13.209 -4.347 -17.181 1.00 89.50 69 ARG A N 1
ATOM 528 C CA . ARG A 1 69 ? 12.964 -5.068 -18.444 1.00 89.50 69 ARG A CA 1
ATOM 529 C C . ARG A 1 69 ? 13.423 -4.249 -19.648 1.00 89.50 69 ARG A C 1
ATOM 531 O O . ARG A 1 69 ? 14.116 -4.794 -20.507 1.00 89.50 69 ARG A O 1
ATOM 538 N N . ARG A 1 70 ? 13.105 -2.953 -19.694 1.00 86.94 70 ARG A N 1
ATOM 539 C CA . ARG A 1 70 ? 13.530 -2.058 -20.781 1.00 86.94 70 ARG A CA 1
ATOM 540 C C . ARG A 1 70 ? 15.050 -1.909 -20.841 1.00 86.94 70 ARG A C 1
ATOM 542 O O . ARG A 1 70 ? 15.617 -1.952 -21.929 1.00 86.94 70 ARG A O 1
ATOM 549 N N . HIS A 1 71 ? 15.715 -1.796 -19.694 1.00 82.56 71 HIS A N 1
ATOM 550 C CA . HIS A 1 71 ? 17.167 -1.659 -19.625 1.00 82.56 71 HIS A CA 1
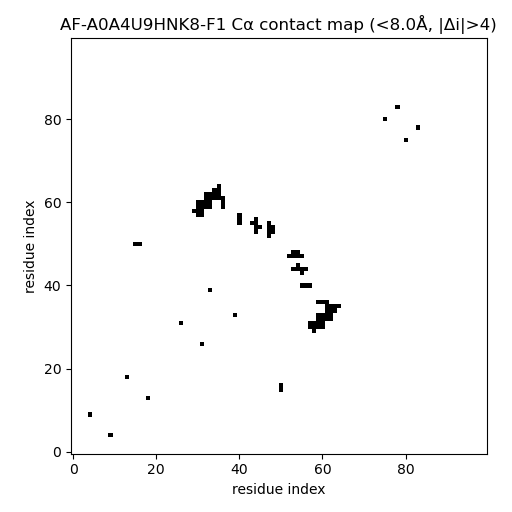ATOM 551 C C . HIS A 1 71 ? 17.897 -2.950 -20.023 1.00 82.56 71 HIS A C 1
ATOM 553 O O . HIS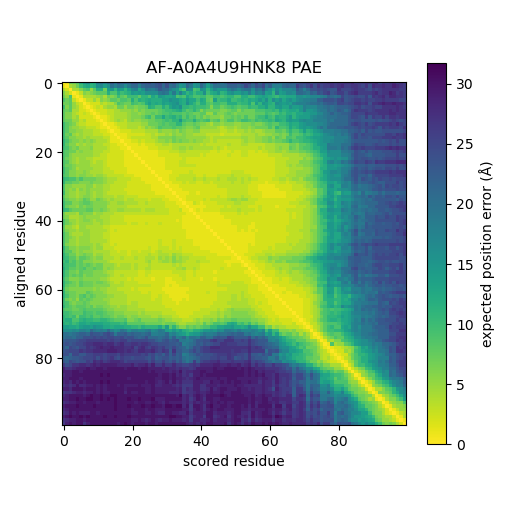 A 1 71 ? 18.883 -2.891 -20.751 1.00 82.56 71 HIS A O 1
ATOM 559 N N . ARG A 1 72 ? 17.396 -4.126 -19.616 1.00 78.25 72 ARG A N 1
ATOM 560 C CA . ARG A 1 72 ? 17.955 -5.428 -20.040 1.00 78.25 72 ARG A CA 1
ATOM 561 C C . ARG A 1 72 ? 17.745 -5.731 -21.522 1.00 78.25 72 ARG A C 1
ATOM 563 O O . ARG A 1 72 ? 18.533 -6.461 -22.106 1.00 78.25 72 ARG A O 1
ATOM 570 N N . SER A 1 73 ? 16.693 -5.175 -22.119 1.00 72.38 73 SER A N 1
ATOM 571 C CA . SER A 1 73 ? 16.383 -5.361 -23.541 1.00 72.38 73 SER A CA 1
ATOM 572 C C . SER A 1 73 ? 17.201 -4.443 -24.456 1.00 72.38 73 SER A C 1
ATOM 574 O O . SER A 1 73 ? 17.121 -4.578 -25.674 1.00 72.38 73 SER A O 1
ATOM 576 N N . ARG A 1 74 ? 17.994 -3.507 -23.904 1.00 66.81 74 ARG A N 1
ATOM 577 C CA . ARG A 1 74 ? 18.959 -2.747 -24.704 1.00 66.81 74 ARG A CA 1
ATOM 578 C C . ARG A 1 74 ? 20.097 -3.686 -25.119 1.00 66.81 74 ARG A C 1
ATOM 580 O O . ARG A 1 74 ? 20.765 -4.225 -24.235 1.00 66.81 74 ARG A O 1
ATOM 587 N N . PRO A 1 75 ? 20.339 -3.888 -26.428 1.00 62.06 75 PRO A N 1
ATOM 588 C CA . PRO A 1 75 ? 21.453 -4.707 -26.874 1.00 62.06 75 PRO A CA 1
ATOM 589 C C . PRO A 1 75 ? 22.747 -4.098 -26.338 1.00 62.06 75 PRO A C 1
ATOM 591 O O . PRO A 1 75 ? 23.005 -2.904 -26.499 1.00 62.06 75 PRO A O 1
ATOM 594 N N . VAL A 1 76 ? 23.544 -4.927 -25.668 1.00 67.00 76 VAL A N 1
ATOM 595 C CA . VAL A 1 76 ? 24.880 -4.550 -25.209 1.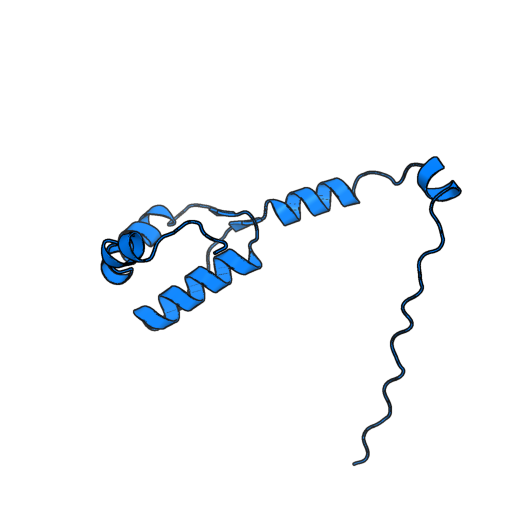00 67.00 76 VAL A CA 1
ATOM 596 C C . VAL A 1 76 ? 25.660 -4.131 -26.451 1.00 67.00 76 VAL A C 1
ATOM 598 O O . VAL A 1 76 ? 25.816 -4.934 -27.375 1.00 67.00 76 VAL A O 1
ATOM 601 N N . SER A 1 77 ? 26.083 -2.867 -26.517 1.00 68.81 77 SER A N 1
ATOM 602 C CA . SER A 1 77 ? 26.800 -2.361 -27.687 1.00 68.81 77 SER A CA 1
ATOM 603 C C . SER A 1 77 ? 28.047 -3.213 -27.929 1.00 68.81 77 SER A C 1
ATOM 605 O O . SER A 1 77 ? 28.681 -3.702 -26.991 1.00 68.81 77 SER A O 1
ATOM 607 N N . LEU A 1 78 ? 28.407 -3.419 -29.196 1.00 66.31 78 LEU A N 1
ATOM 608 C CA . LEU A 1 78 ? 29.573 -4.232 -29.557 1.00 66.31 78 LEU A CA 1
ATOM 609 C C . LEU A 1 78 ? 30.859 -3.670 -28.912 1.00 66.31 78 LEU A C 1
ATOM 611 O O . LEU A 1 78 ? 31.709 -4.431 -28.460 1.00 66.31 78 LEU A O 1
ATOM 615 N N . ALA A 1 79 ? 30.921 -2.344 -28.739 1.00 67.88 79 ALA A N 1
ATOM 616 C CA . ALA A 1 79 ? 31.936 -1.652 -27.949 1.00 67.88 79 ALA A CA 1
ATOM 617 C C . ALA A 1 79 ? 31.907 -2.035 -26.455 1.00 67.88 79 ALA A C 1
ATOM 619 O O . ALA A 1 79 ? 32.947 -2.362 -25.898 1.00 67.88 79 ALA A O 1
ATOM 620 N N . ALA A 1 80 ? 30.741 -2.083 -25.800 1.00 67.62 80 ALA A N 1
ATOM 621 C CA . ALA A 1 80 ? 30.639 -2.541 -24.410 1.00 67.62 80 ALA A CA 1
ATOM 622 C C . ALA A 1 80 ? 31.013 -4.027 -24.239 1.00 67.62 80 ALA A C 1
ATOM 624 O O . ALA A 1 80 ? 31.488 -4.415 -23.176 1.00 67.62 80 ALA A O 1
ATOM 625 N N . ARG A 1 81 ? 30.862 -4.857 -25.282 1.00 64.94 81 ARG A N 1
ATOM 626 C CA . ARG A 1 81 ? 31.347 -6.251 -25.289 1.00 64.94 81 ARG A CA 1
ATOM 627 C C . ARG A 1 81 ? 32.864 -6.363 -25.469 1.00 64.94 81 ARG A C 1
ATOM 629 O O . ARG A 1 81 ? 33.445 -7.316 -24.966 1.00 64.94 81 ARG A O 1
ATOM 636 N N . LEU A 1 82 ? 33.486 -5.420 -26.178 1.00 70.25 82 LEU A N 1
ATOM 637 C CA . LEU A 1 82 ? 34.936 -5.385 -26.413 1.00 70.25 82 LEU A CA 1
ATOM 638 C C . LEU A 1 82 ? 35.711 -4.696 -25.277 1.00 70.25 82 LEU A C 1
ATOM 640 O O . LEU A 1 82 ? 36.833 -5.094 -24.986 1.00 70.25 82 LEU A O 1
ATOM 644 N N . PHE A 1 83 ? 35.111 -3.702 -24.617 1.00 71.69 83 PHE A N 1
ATOM 645 C CA . PHE A 1 83 ? 35.748 -2.907 -23.557 1.00 71.69 83 PHE A CA 1
ATOM 646 C C . PHE A 1 83 ? 35.206 -3.199 -22.140 1.00 71.69 83 PHE A C 1
ATOM 648 O O . PHE A 1 83 ? 35.724 -2.661 -21.163 1.00 71.69 83 PHE A O 1
ATOM 655 N N . GLY A 1 84 ? 34.179 -4.048 -21.995 1.00 61.97 84 GLY A N 1
ATOM 656 C CA . GLY A 1 84 ? 33.601 -4.449 -20.708 1.00 61.97 84 GLY A CA 1
ATOM 657 C C . GLY A 1 84 ? 34.397 -5.569 -20.037 1.00 61.97 84 GLY A C 1
ATOM 658 O O . GLY A 1 84 ? 34.347 -6.721 -20.464 1.00 61.97 84 GLY A O 1
ATOM 659 N N . GLY A 1 85 ? 35.135 -5.221 -18.981 1.00 58.75 85 GLY A N 1
ATOM 660 C CA . GLY A 1 85 ? 35.933 -6.140 -18.169 1.00 58.75 85 GLY A CA 1
ATOM 661 C C . GLY A 1 85 ? 35.159 -7.352 -17.629 1.00 58.75 85 GLY A C 1
ATOM 662 O O . GLY A 1 85 ? 33.952 -7.308 -17.400 1.00 58.75 85 GLY A O 1
ATOM 663 N N . ARG A 1 86 ? 35.912 -8.443 -17.451 1.00 47.00 86 ARG A N 1
ATOM 664 C CA . ARG A 1 86 ? 35.490 -9.821 -17.144 1.00 47.00 86 ARG A CA 1
ATOM 665 C C . ARG A 1 86 ? 34.315 -9.930 -16.151 1.00 47.00 86 ARG A C 1
ATOM 667 O O . ARG A 1 86 ? 34.389 -9.336 -15.075 1.00 47.00 86 ARG A O 1
ATOM 674 N N . PRO A 1 87 ? 33.303 -10.778 -16.422 1.00 50.41 87 PRO A N 1
ATOM 675 C CA . PRO A 1 87 ? 32.339 -11.157 -15.399 1.00 50.41 87 PRO A CA 1
ATOM 676 C C . PRO A 1 87 ? 33.085 -11.920 -14.301 1.00 50.41 87 PRO A C 1
ATOM 678 O O . PRO A 1 87 ? 33.745 -12.926 -14.571 1.00 50.41 87 PRO A O 1
ATOM 681 N N . GLN A 1 88 ? 33.011 -11.438 -13.062 1.00 57.00 88 GLN A N 1
ATOM 682 C CA . GLN A 1 88 ? 33.431 -12.233 -11.914 1.00 57.00 88 GLN A CA 1
ATOM 683 C C . GLN A 1 88 ? 32.485 -13.434 -11.836 1.00 57.00 88 GLN A C 1
ATOM 685 O O . GLN A 1 88 ? 31.305 -13.284 -11.518 1.00 57.00 88 GLN A O 1
ATOM 690 N N . LEU A 1 89 ? 32.986 -14.620 -12.191 1.00 51.50 89 LEU A N 1
ATOM 691 C CA . LEU A 1 89 ? 32.287 -15.867 -11.916 1.00 51.50 89 LEU A CA 1
ATOM 692 C C . LEU A 1 89 ? 32.128 -15.977 -10.398 1.00 51.50 89 LEU A C 1
ATOM 694 O O . LEU A 1 89 ? 33.096 -16.207 -9.677 1.00 51.50 89 LEU A O 1
ATOM 698 N N . PHE A 1 90 ? 30.901 -15.817 -9.911 1.00 56.12 90 PHE A N 1
ATOM 699 C CA . PHE A 1 90 ? 30.556 -16.163 -8.543 1.00 56.12 90 PHE A CA 1
ATOM 700 C C . PHE A 1 90 ? 30.420 -17.689 -8.466 1.00 56.12 90 PHE A C 1
ATOM 702 O O . PHE A 1 90 ? 29.361 -18.253 -8.738 1.00 56.12 90 PHE A O 1
ATOM 709 N N . THR A 1 91 ? 31.515 -18.381 -8.159 1.00 57.50 91 THR A N 1
ATOM 710 C CA . THR A 1 91 ? 31.477 -19.796 -7.770 1.00 57.50 91 THR A CA 1
ATOM 711 C C . THR A 1 91 ? 30.749 -19.911 -6.433 1.00 57.50 91 THR A C 1
ATOM 713 O O . THR A 1 91 ? 31.241 -19.437 -5.411 1.00 57.50 91 THR A O 1
ATOM 716 N N . ALA A 1 92 ? 29.565 -20.528 -6.431 1.00 55.78 92 ALA A N 1
ATOM 717 C CA . ALA A 1 92 ? 28.863 -20.879 -5.201 1.00 55.78 92 ALA A CA 1
ATOM 718 C C . ALA A 1 92 ? 29.738 -21.831 -4.358 1.00 55.78 92 ALA A C 1
ATOM 720 O O . ALA A 1 92 ? 30.301 -22.777 -4.918 1.00 55.78 92 ALA A O 1
ATOM 721 N N . PRO A 1 93 ? 29.876 -21.628 -3.034 1.00 50.41 93 PRO A N 1
ATOM 722 C CA . PRO A 1 93 ? 30.647 -22.545 -2.208 1.00 50.41 93 PRO A CA 1
ATOM 723 C C . PRO A 1 93 ? 29.965 -23.918 -2.181 1.00 50.41 93 PRO A C 1
ATOM 725 O O . PRO A 1 93 ? 28.754 -24.032 -1.974 1.00 50.41 93 PRO A O 1
ATOM 728 N N . ALA A 1 94 ? 30.763 -24.963 -2.402 1.00 62.06 94 ALA A N 1
ATOM 729 C CA . ALA A 1 94 ? 30.326 -26.350 -2.374 1.00 62.06 94 ALA A CA 1
ATOM 730 C C . ALA A 1 94 ? 29.610 -26.677 -1.051 1.00 62.06 94 ALA A C 1
ATOM 732 O O . ALA A 1 94 ? 30.144 -26.480 0.043 1.00 62.06 94 ALA A O 1
ATOM 733 N N . ARG A 1 95 ? 28.384 -27.196 -1.159 1.00 56.34 95 ARG A N 1
ATOM 734 C CA . ARG A 1 95 ? 27.593 -27.703 -0.033 1.00 56.34 95 ARG A CA 1
ATOM 735 C C . ARG A 1 95 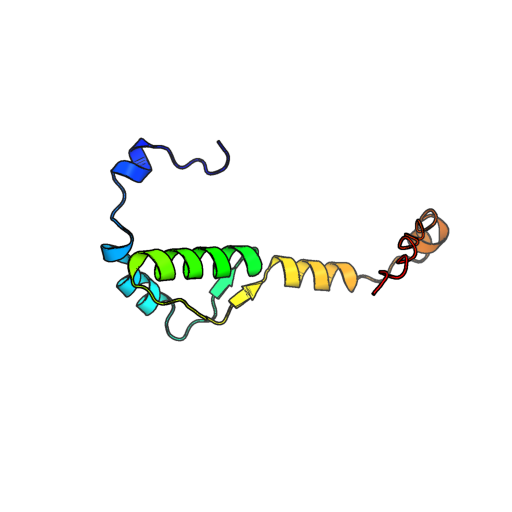? 28.312 -28.929 0.551 1.00 56.34 95 ARG A C 1
ATOM 737 O O . ARG A 1 95 ? 28.412 -29.948 -0.125 1.00 56.34 95 ARG A O 1
ATOM 744 N N . LYS A 1 96 ? 28.799 -28.856 1.796 1.00 61.06 96 LYS A N 1
ATOM 745 C CA . LYS A 1 96 ? 29.228 -30.059 2.535 1.00 61.06 96 LYS A CA 1
ATOM 746 C C . LYS A 1 96 ? 27.997 -30.921 2.868 1.00 61.06 96 LYS A C 1
ATOM 748 O O . LYS A 1 96 ? 26.969 -30.351 3.248 1.00 61.06 96 LYS A O 1
ATOM 753 N N . PRO A 1 97 ? 28.067 -32.259 2.742 1.00 61.25 97 PRO A N 1
ATOM 754 C CA . PRO A 1 97 ? 26.973 -33.135 3.140 1.00 61.25 97 PRO A CA 1
ATOM 755 C C . PRO A 1 97 ? 26.796 -33.116 4.664 1.00 61.25 97 PRO A C 1
ATOM 757 O O . PRO A 1 97 ? 27.766 -33.075 5.421 1.00 61.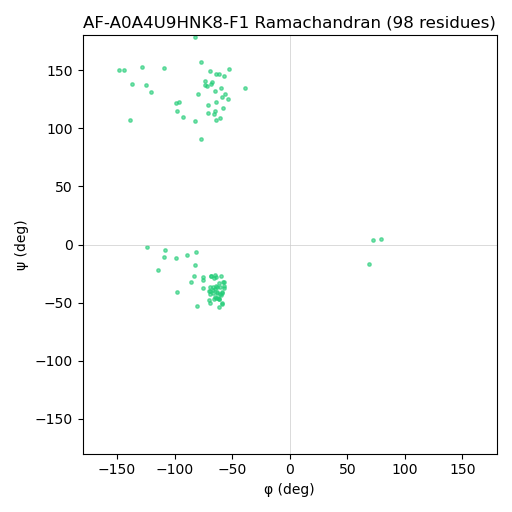25 97 PRO A O 1
ATOM 760 N N . ARG A 1 98 ? 25.534 -33.107 5.099 1.00 65.69 98 ARG A N 1
ATOM 761 C CA . ARG A 1 98 ? 25.117 -33.165 6.504 1.00 65.69 98 ARG A CA 1
ATOM 762 C C . ARG A 1 98 ? 25.206 -34.629 6.974 1.00 65.69 98 ARG A C 1
ATOM 764 O O . ARG A 1 98 ? 24.677 -35.474 6.252 1.00 65.69 98 ARG A O 1
ATOM 771 N N . PRO A 1 99 ? 25.856 -34.953 8.106 1.00 66.06 99 PRO A N 1
ATOM 772 C CA . PRO A 1 99 ? 25.790 -36.304 8.655 1.00 66.06 99 PRO A CA 1
ATOM 773 C C . PRO A 1 99 ? 24.376 -36.594 9.186 1.00 66.06 99 PRO A C 1
ATOM 775 O O . PRO A 1 99 ? 23.664 -35.661 9.572 1.00 66.06 99 PRO A O 1
ATOM 778 N N . LEU A 1 100 ? 23.995 -37.873 9.113 1.00 68.19 100 LEU A N 1
ATOM 779 C CA . LEU A 1 100 ? 22.741 -38.446 9.619 1.00 68.19 100 LEU A CA 1
ATOM 780 C C . LEU A 1 100 ? 22.618 -38.297 11.138 1.00 68.19 100 LEU A C 1
ATOM 782 O O . LEU A 1 100 ? 23.661 -38.432 11.817 1.00 68.19 100 LEU A O 1
#

=== Feature glossary ===
Legend for the data blocks above and below:

— What the protein is —

Sequence gives the chain of amino acids in standard one-letter code (A=alanine, C=cysteine, …, Y=tyrosine), read N→C. It is the only feature that is directly encoded by the gene; all structural features are derived from the folded form of this sequence.

The annotation block draws on four external resources. InterPro: which protein families and domains the sequence belongs to. GO: standardized terms for what the protein does, what process it participates in, and where in the cell it acts. CATH: which structural fold it has in the CATH hierarchy. Organism: the species of origin.

— Where its atoms are —

Atomic coordinates in PDBx/mmCIF format — the same representation the Protein Data Bank distributes. Each line of the _atom_site loop places one backbone atom in Cartesian space (units: ångströms, origin: arbitrary).

Six rendered views show the 3D structure from the faces of a cube — i.e. along ±x, ±y, ±z. Rendering representation is drawn randomly per protein from cartoon (secondary-structure ribbons), sticks (backbone bonds), or molecular surface; coloring is either N→C rainbow (blue at the N-terminus through red at the C-terminus) or one color per chain.

— Local backbone conformation —

DSSP 8-state secondary structure assigns each residue one of H (α-helix), G (3₁₀-helix), I (π-helix), E (extended β-strand), B (isolated β-bridge), T (hydrogen-bonded turn), S (bend), or '-' (coil). The assignment is computed from backbone hydrogen-bond geometry via the Kabsch–Sander algorithm.

P-SEA three-state annotation labels each residue as helix, strand, or coil based purely on the geometry of the Cα trace. It serves as a fallback when the full backbone (and thus DSSP) is unavailable.

φ (phi) and ψ (psi) are the two rotatable backbone dihedrals per residue: φ is the C(i-1)–N–Cα–C torsion, ψ is the N–Cα–C–N(i+1) torsion, both in degrees on (−180°, 180°]. α-helical residues cluster near (−60°, −45°); β-strand residues near (−120°, +130°). A Ramachandran plot is simply a scatter of (φ, ψ) for every residue.

— Global shape and packing —

Radius of gyration (Rg) is the root-mean-square distance of Cα atoms from their centroid — a single number for overall size and compactness. A globular domain of N residues has Rg ≈ 2.2·N^0.38 Å; an extended or disordered chain has a much larger Rg. The Cα contact count is the number of residue pairs whose Cα atoms are within 8 Å and are more than four positions apart in sequence — a standard proxy for tertiary packing density. The bounding box is the smallest axis-aligned box enclosing all Cα atoms.

Accessible surface area quantifies burial. A residue with SASA near zero is packed into the hydrophobic core; one with SASA >100 Å² sits on the surface. Computed here via the Shrake–Rupley numerical algorithm with a 1.4 Å probe.

The contact map is a binary N×N matrix image: pixel (i, j) is dark where Cα_i and Cα_j are within 8 Å and |i−j|>4. Because the |i−j|>4 filter removes local helical contacts, off-diagonal stripes parallel to the main diagonal indicate parallel β-sheets; stripes perpendicular to it indicate antiparallel β-sheets. The Ramachandran plot scatters every residue's (φ, ψ) pair against the sterically allowed regions. The PAE heatmap renders the predicted-aligned-error matrix.

— Structural neighborhood —

A 3Di character summarizes, for each residue, the relative orientation of the Cα frame of its nearest spatial neighbor. Because it encodes fold topology rather than chemistry, 3Di alignments detect remote structural similarity that sequence alignment misses.

Structural nearest neighbors (via Foldseek easy-search vs the PDB). Reported per hit: target PDB id, E-value, and alignment TM-score. A TM-score above ~0.5 is the conventional threshold for 'same fold'.

— Confidence and disorder —

For AlphaFold models, the B-factor field carries pLDDT — the model's own estimate of local accuracy on a 0–100 scale. Regions with pLDDT<50 should be treated as essentially unmodeled; they often correspond to intrinsically disordered segments.

B-factor (Debye–Waller factor) reflects atomic displacement in the crystal lattice. It is an experimental observable (units Å²), not a prediction; low values mean the atom is pinned down, high values mean it moves or is heterogeneous across the crystal.

Predicted Aligned Error (PAE) is an AlphaFold confidence matrix: entry (i, j) is the expected error in the position of residue j, in ångströms, when the prediction is superimposed on the true structure at residue i. Low PAE within a block of residues means that block is internally rigid and well-predicted; high PAE between two blocks means their relative placement is uncertain even if each block individually is confident.